Protein AF-A0A453M8K7-F1 (afdb_monomer)

Nearest PDB structures (foldseek):
  5xoi-assembly1_A  TM=9.370E-01  e=2.155E-07  Oryza sativa Japonica Group
  5xeg-assembly1_A  TM=9.677E-01  e=3.847E-06  Oryza sativa Japonica Group
  8wma-assembly1_A  TM=3.304E-01  e=8.567E+00  Homo sapiens

Sequence (86 aa):
MMCLGKNWDPDSRSYGDTRPYDGAQPPQMPQELTKFVEEAIKASHDFLKQRGKGATDPAAELPLMSPDICIVNFYTTGGKLGLHKV

Solvent-accessible surface area (backbone atoms only — not comparable to full-atom values): 5503 Å² total; per-residue (Å²): 119,54,40,23,33,37,22,76,38,83,88,81,69,45,78,39,69,44,39,89,91,77,62,47,63,38,51,75,69,57,68,67,60,55,51,51,51,51,51,51,51,52,53,50,35,60,53,39,69,67,59,53,91,84,52,64,63,36,58,77,80,52,62,86,80,81,84,59,62,42,83,49,77,84,70,60,99,86,55,84,81,79,94,82,84,133

Organism: Aegilops tauschii subsp. strangulata (NCBI:txid200361)

Foldseek 3Di:
DAKAQWDQAPVVRDTDQAHPVPRDGHHHDDVVVQVVLQVVLVVQQVVLVVPPPPRDRSCVVPNDDRDSMDDDDDADPPRDDDDDDD

Mean predicted aligned error: 3.75 Å

Radius of gyration: 16.81 Å; Cα contacts (8 Å, |Δi|>4): 95; chains: 1; bounding box: 34×29×44 Å

Structure (mmCIF, N/CA/C/O backbone):
data_AF-A0A453M8K7-F1
#
_entry.id   AF-A0A453M8K7-F1
#
loop_
_atom_site.group_PDB
_atom_site.id
_atom_site.type_symbol
_atom_site.label_atom_id
_atom_s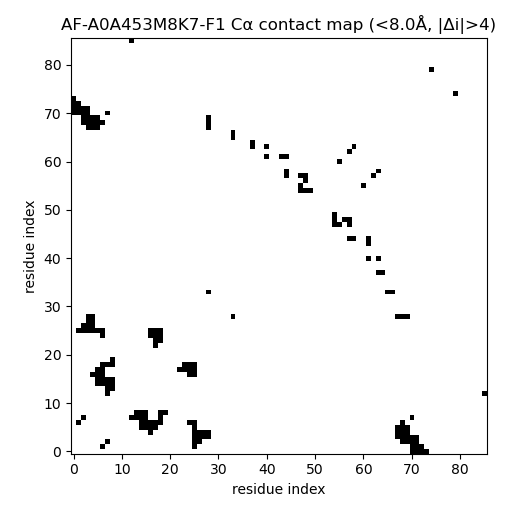ite.label_alt_id
_atom_site.label_comp_id
_atom_site.label_asym_id
_atom_site.label_entity_id
_atom_site.label_seq_id
_atom_site.pdbx_PDB_ins_code
_atom_site.Cartn_x
_atom_site.Cartn_y
_atom_site.Cartn_z
_atom_site.occupancy
_atom_site.B_iso_or_equiv
_atom_site.auth_seq_id
_atom_site.auth_comp_id
_atom_site.auth_asym_id
_atom_site.auth_atom_id
_atom_site.pdbx_PDB_model_num
ATOM 1 N N . MET A 1 1 ? -11.372 -1.414 6.878 1.00 92.56 1 MET A N 1
ATOM 2 C CA . MET A 1 1 ? -9.939 -1.180 6.601 1.00 92.56 1 MET A CA 1
ATOM 3 C C . MET A 1 1 ? -9.310 -0.490 7.796 1.00 92.56 1 MET A C 1
ATOM 5 O O . MET A 1 1 ? -10.041 0.101 8.585 1.00 92.56 1 MET A O 1
ATOM 9 N N . MET A 1 2 ? -7.991 -0.560 7.926 1.00 96.94 2 MET A N 1
ATOM 10 C CA . MET A 1 2 ? -7.227 0.287 8.845 1.00 96.94 2 MET A CA 1
ATOM 11 C C . MET A 1 2 ? -6.051 0.915 8.098 1.00 96.94 2 MET A C 1
ATOM 13 O O . MET A 1 2 ? -5.697 0.447 7.015 1.00 96.94 2 MET A O 1
ATOM 17 N N . CYS A 1 3 ? -5.455 1.952 8.677 1.00 98.19 3 CYS A N 1
ATOM 18 C CA . CYS A 1 3 ? -4.277 2.608 8.119 1.00 98.19 3 CYS A CA 1
ATOM 19 C C . CYS A 1 3 ? -3.076 2.453 9.060 1.00 98.19 3 CYS A C 1
ATOM 21 O O . CYS A 1 3 ? -3.266 2.222 10.255 1.00 98.19 3 CYS A O 1
ATOM 23 N N . LEU A 1 4 ? -1.866 2.606 8.522 1.00 98.31 4 LEU A N 1
ATOM 24 C CA . LEU A 1 4 ? -0.627 2.840 9.272 1.00 98.31 4 LEU A CA 1
ATOM 25 C C . LEU A 1 4 ? -0.001 4.149 8.771 1.00 98.31 4 LEU A C 1
ATOM 27 O O . LEU A 1 4 ? -0.079 4.442 7.575 1.00 98.31 4 LEU A O 1
ATOM 31 N N . GLY A 1 5 ? 0.625 4.915 9.664 1.00 97.69 5 GLY A N 1
ATOM 32 C CA . GLY A 1 5 ? 1.088 6.272 9.368 1.00 97.69 5 GLY A CA 1
ATOM 33 C C . GLY A 1 5 ? -0.081 7.257 9.372 1.00 97.69 5 GLY A C 1
ATOM 34 O O . GLY A 1 5 ? -0.689 7.481 10.416 1.00 97.69 5 GLY A O 1
ATOM 35 N N . LYS A 1 6 ? -0.423 7.836 8.219 1.00 97.62 6 LYS A N 1
ATOM 36 C CA . LYS A 1 6 ? -1.608 8.701 8.086 1.00 97.62 6 LYS A CA 1
ATOM 37 C C . LYS A 1 6 ? -2.898 7.901 7.918 1.00 97.62 6 LYS A C 1
ATOM 39 O O . LYS A 1 6 ? -2.934 6.852 7.278 1.00 97.62 6 LYS A O 1
ATOM 44 N N . ASN A 1 7 ? -3.986 8.436 8.460 1.00 98.12 7 ASN A N 1
ATOM 45 C CA . ASN A 1 7 ? -5.331 7.915 8.280 1.00 98.12 7 ASN A CA 1
ATOM 46 C C . ASN A 1 7 ? -5.930 8.422 6.967 1.00 98.12 7 ASN A C 1
ATOM 48 O O . ASN A 1 7 ? -5.922 9.625 6.728 1.00 98.12 7 ASN A O 1
ATOM 52 N N . TRP A 1 8 ? -6.514 7.534 6.166 1.00 97.75 8 TRP A N 1
ATOM 53 C CA . TRP A 1 8 ? -7.459 7.914 5.118 1.00 97.75 8 TRP A CA 1
ATOM 54 C C . TRP A 1 8 ? -8.882 7.873 5.679 1.00 97.75 8 TRP A C 1
ATOM 56 O O . TRP A 1 8 ? -9.329 6.828 6.158 1.00 97.75 8 TRP A O 1
ATOM 66 N N . ASP A 1 9 ? -9.585 9.001 5.631 1.00 96.44 9 ASP A N 1
ATOM 67 C CA . ASP A 1 9 ? -10.968 9.100 6.087 1.00 96.44 9 ASP A CA 1
ATOM 68 C C . ASP A 1 9 ? -11.959 8.944 4.915 1.00 96.44 9 ASP A C 1
ATOM 70 O O . ASP A 1 9 ? -11.934 9.765 3.993 1.00 96.44 9 ASP A O 1
ATOM 74 N N . PRO A 1 10 ? -12.845 7.927 4.924 1.00 93.31 10 PRO A N 1
ATOM 75 C CA . PRO A 1 10 ? -13.798 7.697 3.837 1.00 93.31 10 PRO A CA 1
ATOM 76 C C . PRO A 1 10 ? -14.843 8.804 3.675 1.00 93.31 10 PRO A C 1
ATOM 78 O O . PRO A 1 10 ? -15.298 9.034 2.552 1.00 93.31 10 PRO A O 1
ATOM 81 N N . ASP A 1 11 ? -15.219 9.480 4.763 1.00 93.44 11 ASP A N 1
ATOM 82 C CA . ASP A 1 11 ? -16.306 10.460 4.746 1.00 93.44 11 ASP A CA 1
ATOM 83 C C . ASP A 1 11 ? -15.831 11.797 4.164 1.00 93.44 11 ASP A C 1
ATOM 85 O O . ASP A 1 11 ? -16.440 12.324 3.230 1.00 93.44 11 ASP A O 1
ATOM 89 N N . SER A 1 12 ? -14.695 12.317 4.644 1.00 94.81 12 SER A N 1
ATOM 90 C CA . SER A 1 12 ? -14.071 13.528 4.086 1.00 94.81 12 SER A CA 1
ATOM 91 C C . SER A 1 12 ? -13.260 13.280 2.812 1.00 94.81 12 SER A C 1
ATOM 93 O O . SER A 1 12 ? -12.941 14.234 2.102 1.00 94.81 12 SER A O 1
ATOM 95 N N . ARG A 1 13 ? -12.920 12.018 2.511 1.00 95.06 13 ARG A N 1
ATOM 96 C CA . ARG A 1 13 ? -12.030 11.604 1.408 1.00 95.06 13 ARG A CA 1
ATOM 97 C C . ARG A 1 13 ? -10.658 12.272 1.477 1.00 95.06 13 ARG A C 1
ATOM 99 O O . ARG A 1 13 ? -10.074 12.620 0.452 1.00 95.06 13 ARG A O 1
ATOM 106 N N . SER A 1 14 ? -10.153 12.470 2.688 1.00 96.00 14 SER A N 1
ATOM 107 C CA . SER A 1 14 ? -8.901 13.178 2.936 1.00 96.00 14 SER A CA 1
ATOM 108 C C . SER A 1 14 ? -7.994 12.405 3.890 1.00 96.00 14 SER A C 1
ATOM 110 O O . SER A 1 14 ? -8.431 11.490 4.591 1.00 96.00 14 SER A O 1
ATOM 112 N N . TYR A 1 15 ? -6.706 12.750 3.874 1.00 97.12 15 TYR A N 1
ATOM 113 C CA . TYR A 1 15 ? -5.728 12.195 4.802 1.00 97.12 15 TYR A CA 1
ATOM 114 C C . TYR A 1 15 ? -5.603 13.071 6.050 1.00 97.12 15 TYR A C 1
ATOM 116 O O . TYR A 1 15 ? -5.612 14.297 5.950 1.00 97.12 15 TYR A O 1
ATOM 124 N N . GLY A 1 16 ? -5.413 12.444 7.208 1.00 96.94 16 GLY A N 1
ATOM 125 C CA . GLY A 1 16 ? -5.180 13.128 8.479 1.00 96.94 16 GLY A CA 1
ATOM 126 C C . GLY A 1 16 ? -4.487 12.238 9.507 1.00 96.94 16 GLY A C 1
ATOM 127 O O . GLY A 1 16 ? -4.172 11.083 9.232 1.00 96.94 16 GLY A O 1
ATOM 128 N N . ASP A 1 17 ? -4.262 12.766 10.707 1.00 97.69 17 ASP A N 1
ATOM 129 C CA . ASP A 1 17 ? -3.471 12.077 11.742 1.00 97.69 17 ASP A CA 1
ATOM 130 C C . ASP A 1 17 ? -4.306 11.159 12.650 1.00 97.69 17 ASP A C 1
ATOM 132 O O . ASP A 1 17 ? -3.764 10.343 13.393 1.00 97.69 17 ASP A O 1
ATOM 136 N N . THR A 1 18 ? -5.634 11.287 12.622 1.00 97.69 18 THR A N 1
ATOM 137 C CA . THR A 1 18 ? -6.561 10.536 13.485 1.00 97.69 18 THR A CA 1
ATOM 138 C C . THR A 1 18 ? -7.799 10.086 12.713 1.00 97.69 18 THR A C 1
ATOM 140 O O . THR A 1 18 ? -8.131 10.635 11.659 1.00 97.69 18 THR A O 1
ATOM 143 N N . ARG A 1 19 ? -8.488 9.064 13.230 1.00 96.88 19 ARG A N 1
ATOM 144 C CA . ARG A 1 19 ? -9.786 8.605 12.720 1.00 96.88 19 ARG A CA 1
ATOM 145 C C . ARG A 1 19 ? -10.916 9.440 13.335 1.00 96.88 19 ARG A C 1
ATOM 147 O O . ARG A 1 19 ? -11.062 9.402 14.554 1.00 96.88 19 ARG A O 1
ATOM 154 N N . PRO A 1 20 ? -11.753 10.142 12.551 1.00 96.19 20 PRO A N 1
ATOM 155 C CA . PRO A 1 20 ? -12.757 11.053 13.114 1.00 96.19 20 PRO A CA 1
ATOM 156 C C . PRO A 1 20 ? -13.807 10.390 14.015 1.00 96.19 20 PRO A C 1
ATOM 158 O O . PRO A 1 20 ? -14.281 11.012 14.960 1.00 96.19 20 PRO A O 1
ATOM 161 N N . TYR A 1 21 ? -14.167 9.131 13.746 1.00 94.06 21 TYR A N 1
ATOM 162 C CA . TYR A 1 21 ? -15.262 8.454 14.449 1.00 94.06 21 TYR A CA 1
ATOM 163 C C . TYR A 1 21 ? -14.903 7.952 15.856 1.00 94.06 21 TYR A C 1
ATOM 165 O O . TYR A 1 21 ? -15.805 7.728 16.659 1.00 94.06 21 TYR A O 1
ATOM 173 N N . ASP A 1 22 ? -13.616 7.754 16.165 1.00 96.94 22 ASP A N 1
ATOM 174 C CA . ASP A 1 22 ? -13.161 7.281 17.483 1.00 96.94 22 ASP A CA 1
ATOM 175 C C . ASP A 1 22 ? -11.922 8.002 18.035 1.00 96.94 22 ASP A C 1
ATOM 177 O O . ASP A 1 22 ? -11.466 7.699 19.136 1.00 96.94 22 ASP A O 1
ATOM 181 N N . GLY A 1 23 ? -11.373 8.963 17.290 1.00 97.25 23 GLY A N 1
ATOM 182 C CA . GLY A 1 23 ? -10.213 9.762 17.679 1.00 97.25 23 GLY A CA 1
ATOM 183 C C . GLY A 1 23 ? -8.886 9.001 17.706 1.00 97.25 23 GLY A C 1
ATOM 184 O O . GLY A 1 23 ? -7.871 9.580 18.089 1.00 97.25 23 GLY A O 1
ATOM 185 N N . ALA A 1 24 ? -8.846 7.724 17.318 1.00 97.88 24 ALA A N 1
ATOM 186 C CA . ALA A 1 24 ? -7.620 6.946 17.423 1.00 97.88 24 ALA A CA 1
ATOM 187 C C . ALA A 1 24 ? -6.592 7.359 16.362 1.00 97.88 24 ALA A C 1
ATOM 189 O O . ALA A 1 24 ? -6.926 7.591 15.194 1.00 97.88 24 ALA A O 1
ATOM 190 N N . GLN A 1 25 ? -5.324 7.375 16.765 1.00 98.19 25 GLN A N 1
ATOM 191 C CA . GLN A 1 25 ? -4.194 7.516 15.852 1.00 98.19 25 GLN A CA 1
ATOM 192 C C . GLN A 1 25 ? -3.891 6.173 15.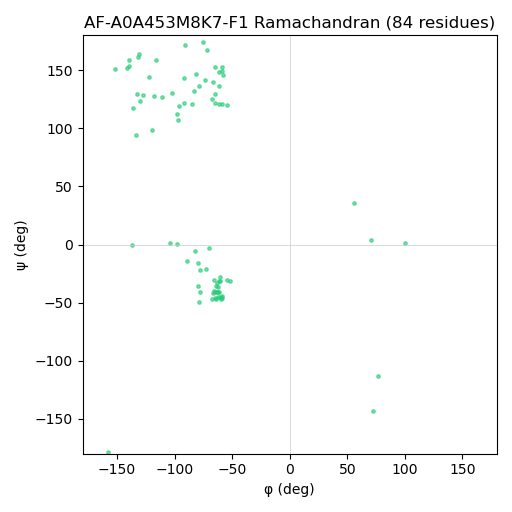172 1.00 98.19 25 GLN A C 1
ATOM 194 O O . GLN A 1 25 ? -3.878 5.139 15.852 1.00 98.19 25 GLN A O 1
ATOM 199 N N . PRO A 1 26 ? -3.634 6.151 13.853 1.00 98.06 26 PRO A N 1
ATOM 200 C CA . PRO A 1 26 ? -3.123 4.961 13.189 1.00 98.06 26 PRO A CA 1
ATOM 201 C C . PRO A 1 26 ? -1.794 4.517 13.816 1.00 98.06 26 PRO A C 1
ATOM 203 O O . PRO A 1 26 ? -0.987 5.362 14.215 1.00 98.06 26 PRO A O 1
ATOM 206 N N . PRO A 1 27 ? -1.516 3.206 13.883 1.00 98.12 27 PRO A N 1
ATOM 207 C CA . PRO A 1 27 ? -0.200 2.734 14.281 1.00 98.12 27 PRO A CA 1
ATOM 208 C C . PRO A 1 27 ? 0.894 3.269 13.353 1.00 98.12 27 PRO A C 1
ATOM 210 O O . PRO A 1 27 ? 0.664 3.536 12.172 1.00 98.12 27 PRO A O 1
ATOM 213 N N . GLN A 1 28 ? 2.107 3.386 13.885 1.00 96.94 28 GLN A N 1
ATOM 214 C CA . GLN A 1 28 ? 3.273 3.769 13.093 1.00 96.94 28 GLN A CA 1
ATOM 215 C C . GLN A 1 28 ? 3.602 2.704 12.040 1.00 96.94 28 GLN A C 1
ATOM 217 O O . GLN A 1 28 ? 3.316 1.520 12.231 1.00 96.94 28 GLN A O 1
ATOM 222 N N . MET A 1 29 ? 4.218 3.132 10.935 1.00 96.62 29 MET A N 1
ATOM 223 C CA . MET A 1 29 ? 4.696 2.224 9.892 1.00 96.62 29 MET A CA 1
ATOM 224 C C . MET A 1 29 ? 5.824 1.335 10.445 1.00 96.62 29 MET A C 1
ATOM 226 O O . MET A 1 29 ? 6.843 1.872 10.887 1.00 96.62 29 MET A O 1
ATOM 230 N N . PRO A 1 30 ? 5.692 -0.003 10.411 1.00 96.88 30 PRO A N 1
ATOM 231 C CA . PRO A 1 30 ? 6.794 -0.902 10.729 1.00 96.88 30 PRO A CA 1
ATOM 232 C C . PRO A 1 30 ? 7.957 -0.702 9.754 1.00 96.88 30 PRO A C 1
ATOM 234 O O . PRO A 1 30 ? 7.749 -0.620 8.539 1.00 96.88 30 PRO A O 1
ATOM 237 N N . GLN A 1 31 ? 9.184 -0.668 10.274 1.00 96.44 31 GLN A N 1
ATOM 238 C CA . GLN A 1 31 ? 10.385 -0.442 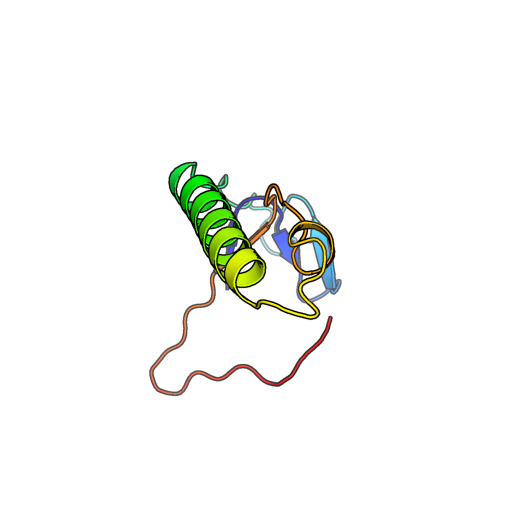9.467 1.00 96.44 31 GLN A CA 1
ATOM 239 C C . GLN A 1 31 ? 10.568 -1.530 8.398 1.00 96.44 31 GLN A C 1
ATOM 241 O O . GLN A 1 31 ? 11.069 -1.262 7.307 1.00 96.44 31 GLN A O 1
ATOM 246 N N . GLU A 1 32 ? 10.120 -2.749 8.684 1.00 97.69 32 GLU A N 1
ATOM 247 C CA . GLU A 1 32 ? 10.162 -3.886 7.772 1.00 97.69 32 GLU A CA 1
ATOM 248 C C . GLU A 1 32 ? 9.321 -3.643 6.517 1.00 97.69 32 GLU A C 1
ATOM 250 O O . GLU A 1 32 ? 9.765 -3.965 5.417 1.00 97.69 32 GLU A O 1
ATOM 255 N N . LEU A 1 33 ? 8.135 -3.034 6.652 1.00 97.00 33 LEU A N 1
ATOM 256 C CA . LEU A 1 33 ? 7.293 -2.717 5.495 1.00 97.00 33 LEU A CA 1
ATOM 257 C C . LEU A 1 33 ? 7.954 -1.656 4.614 1.00 97.00 33 LEU A C 1
ATOM 259 O O . LEU A 1 33 ? 7.975 -1.808 3.395 1.00 97.00 33 LEU A O 1
ATOM 263 N N . THR A 1 34 ? 8.551 -0.627 5.219 1.00 96.50 34 THR A N 1
ATOM 264 C CA . THR A 1 34 ? 9.317 0.391 4.486 1.00 96.50 34 THR A CA 1
ATOM 265 C C . THR A 1 34 ? 10.493 -0.233 3.740 1.00 96.50 34 THR A C 1
ATOM 267 O O . THR A 1 34 ? 10.667 0.020 2.549 1.00 96.50 34 THR A O 1
ATOM 270 N N . LYS A 1 35 ? 11.240 -1.128 4.395 1.00 97.25 35 LYS A N 1
ATOM 271 C CA . LYS A 1 35 ? 12.337 -1.870 3.767 1.00 97.25 35 LYS A CA 1
ATOM 272 C C . LYS A 1 35 ? 11.859 -2.688 2.563 1.00 97.25 35 LYS A C 1
ATOM 274 O O . LYS A 1 35 ? 12.501 -2.656 1.517 1.00 97.25 35 LYS A O 1
ATOM 279 N N . PHE A 1 36 ? 10.728 -3.388 2.669 1.00 97.94 36 PHE A N 1
ATOM 280 C CA . PHE A 1 36 ? 10.1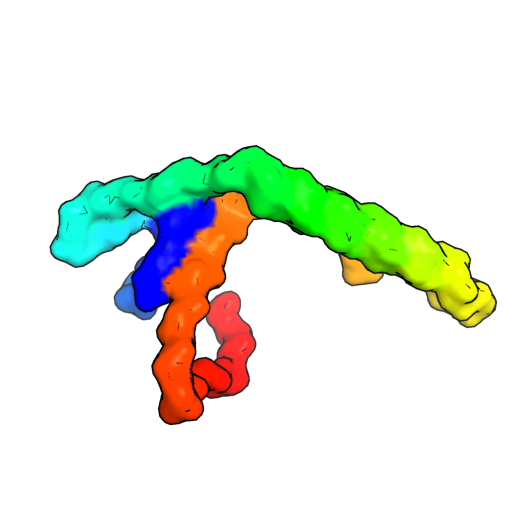87 -4.147 1.536 1.00 97.94 36 PHE A CA 1
ATOM 281 C C . PHE A 1 36 ? 9.778 -3.251 0.365 1.00 97.94 36 PHE A C 1
ATOM 283 O O . PHE A 1 36 ? 9.974 -3.635 -0.787 1.00 97.94 36 PHE A O 1
ATOM 290 N N . VAL A 1 37 ? 9.249 -2.054 0.632 1.00 97.81 37 VAL A N 1
ATOM 291 C CA . VAL A 1 37 ? 8.942 -1.070 -0.417 1.00 97.81 37 VAL A CA 1
ATOM 292 C C . VAL A 1 37 ? 10.222 -0.611 -1.120 1.00 97.81 37 VAL A C 1
ATOM 294 O O . VAL A 1 37 ? 10.278 -0.624 -2.350 1.00 97.81 37 VAL A O 1
ATOM 297 N N . GLU A 1 38 ? 11.268 -0.270 -0.366 1.00 97.25 38 GLU A N 1
ATOM 298 C CA . GLU A 1 38 ? 12.569 0.124 -0.921 1.00 97.25 38 GLU A CA 1
ATOM 299 C C . GLU A 1 38 ? 13.186 -0.987 -1.786 1.00 97.25 38 GLU A C 1
ATOM 301 O O . GLU A 1 38 ? 13.618 -0.743 -2.917 1.00 97.25 38 GLU A O 1
ATOM 306 N N . GLU A 1 39 ? 13.182 -2.226 -1.289 1.00 98.06 39 GLU A N 1
ATOM 307 C CA . GLU A 1 39 ? 13.689 -3.395 -2.013 1.00 98.06 39 GLU A CA 1
ATOM 308 C C . GLU A 1 39 ? 12.878 -3.679 -3.287 1.00 98.06 39 GLU A C 1
ATOM 310 O O . GLU A 1 39 ? 13.463 -3.959 -4.337 1.00 98.06 39 GLU A O 1
ATOM 315 N N . ALA A 1 40 ? 11.549 -3.550 -3.235 1.00 98.25 40 ALA A N 1
ATOM 316 C CA . ALA A 1 40 ? 10.675 -3.742 -4.391 1.00 98.25 40 ALA A CA 1
ATOM 317 C 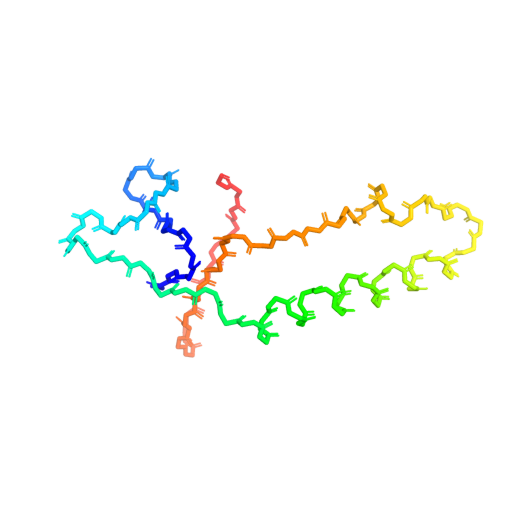C . ALA A 1 40 ? 10.904 -2.679 -5.478 1.00 98.25 40 ALA A C 1
ATOM 319 O O . ALA A 1 40 ? 10.945 -3.008 -6.669 1.00 98.25 40 ALA A O 1
ATOM 320 N N . ILE A 1 41 ? 11.105 -1.415 -5.091 1.00 98.06 41 ILE A N 1
ATOM 321 C CA . ILE A 1 41 ? 11.435 -0.332 -6.028 1.00 98.06 41 ILE A CA 1
ATOM 322 C C . ILE A 1 41 ? 12.797 -0.581 -6.662 1.00 98.06 41 ILE A C 1
ATOM 324 O O . ILE A 1 41 ? 12.919 -0.516 -7.884 1.00 98.06 41 ILE A O 1
ATOM 328 N N . LYS A 1 42 ? 13.805 -0.947 -5.863 1.00 97.25 42 LYS A N 1
ATOM 329 C CA . LYS A 1 42 ? 15.137 -1.284 -6.373 1.00 97.25 42 LYS A CA 1
ATOM 330 C C . LYS A 1 42 ? 15.085 -2.446 -7.368 1.00 97.25 42 LYS A C 1
ATOM 332 O O . LYS A 1 42 ? 15.674 -2.350 -8.442 1.00 97.25 42 LYS A O 1
ATOM 337 N N . ALA A 1 43 ? 14.362 -3.519 -7.048 1.00 97.19 43 ALA A N 1
ATOM 338 C CA . ALA A 1 43 ? 14.193 -4.654 -7.953 1.00 97.19 43 ALA A CA 1
ATOM 339 C C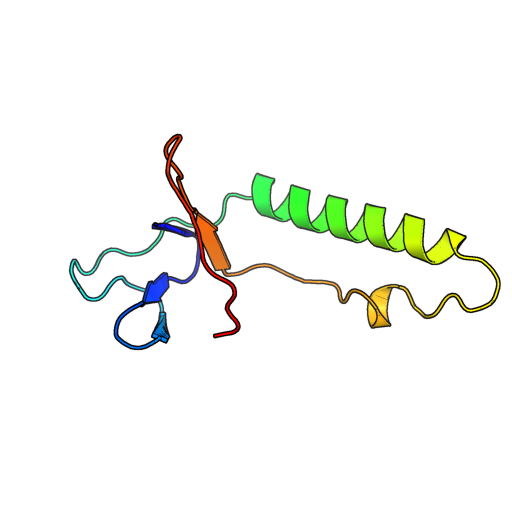 . ALA A 1 43 ? 13.488 -4.242 -9.258 1.00 97.19 43 ALA A C 1
ATOM 341 O O . ALA A 1 43 ? 13.902 -4.648 -10.345 1.00 97.19 43 ALA A O 1
ATOM 342 N N . SER A 1 44 ? 12.471 -3.383 -9.164 1.00 96.19 44 SER A N 1
ATOM 343 C CA . SER A 1 44 ? 11.762 -2.834 -10.325 1.00 96.19 44 SER A CA 1
ATOM 344 C C . SER A 1 44 ? 12.675 -1.960 -11.188 1.00 96.19 44 SER A C 1
ATOM 346 O O . SER A 1 44 ? 12.667 -2.075 -12.411 1.00 96.19 44 SER A O 1
ATOM 348 N N . HIS A 1 45 ? 13.523 -1.133 -10.573 1.00 95.88 45 HIS A N 1
ATOM 349 C CA . HIS A 1 45 ? 14.533 -0.349 -11.286 1.00 95.88 45 HIS A CA 1
ATOM 350 C C . HIS A 1 45 ? 15.540 -1.236 -12.006 1.00 95.88 45 HIS A C 1
ATOM 352 O O . HIS A 1 45 ? 15.858 -0.985 -13.166 1.00 95.88 45 HIS A O 1
ATOM 358 N N . ASP A 1 46 ? 16.036 -2.276 -11.337 1.00 94.75 46 ASP A N 1
ATOM 359 C CA . ASP A 1 46 ? 16.984 -3.222 -11.923 1.00 94.75 46 ASP A CA 1
ATOM 360 C C . ASP A 1 46 ? 16.359 -3.976 -13.112 1.00 94.75 46 ASP A C 1
ATOM 362 O O . ASP A 1 46 ? 17.050 -4.218 -14.102 1.00 94.75 46 ASP A O 1
ATOM 366 N N . PHE A 1 47 ? 15.051 -4.256 -13.075 1.00 94.25 47 PHE A N 1
ATOM 367 C CA . PHE A 1 47 ? 14.290 -4.774 -14.217 1.00 94.25 47 PHE A CA 1
ATOM 368 C C . PHE A 1 47 ? 14.160 -3.751 -15.360 1.00 94.25 47 PHE A C 1
ATOM 370 O O . PHE A 1 47 ? 14.431 -4.080 -16.515 1.00 94.25 47 PHE A O 1
ATOM 377 N N . LEU A 1 48 ? 13.803 -2.497 -15.065 1.00 93.25 48 LEU A N 1
ATOM 378 C CA . LEU A 1 48 ? 13.645 -1.443 -16.078 1.00 93.25 48 LEU A CA 1
ATOM 379 C C . LEU A 1 48 ? 14.953 -1.141 -16.825 1.00 93.25 48 LEU A C 1
ATOM 381 O O . LEU A 1 48 ? 14.940 -0.953 -18.041 1.00 93.25 48 LEU A O 1
ATOM 385 N N . LYS A 1 49 ? 16.103 -1.195 -16.139 1.00 91.31 49 LYS A N 1
ATOM 386 C CA . LYS A 1 49 ? 17.431 -1.040 -16.769 1.00 91.31 49 LYS A CA 1
ATOM 387 C C . LYS A 1 49 ? 17.719 -2.105 -17.829 1.00 91.31 49 LYS A C 1
ATOM 389 O O . LYS A 1 49 ? 18.475 -1.853 -18.762 1.00 91.31 49 LYS A O 1
ATOM 394 N N . GLN A 1 50 ? 17.129 -3.293 -17.702 1.00 90.38 50 GLN A N 1
ATOM 395 C CA . GLN A 1 50 ? 17.360 -4.414 -18.617 1.00 90.38 50 GLN A CA 1
ATOM 396 C C . GLN A 1 50 ? 16.516 -4.328 -19.898 1.00 90.38 50 GLN A C 1
ATOM 398 O O . GLN A 1 50 ? 16.713 -5.127 -20.811 1.00 90.38 50 GLN A O 1
ATOM 403 N N . ARG A 1 51 ? 15.599 -3.354 -20.010 1.00 86.25 51 ARG A N 1
ATOM 404 C CA . ARG A 1 51 ? 14.602 -3.263 -21.095 1.00 86.25 51 ARG A CA 1
ATOM 405 C C . ARG A 1 51 ? 15.180 -2.915 -22.479 1.00 86.25 51 ARG A C 1
ATOM 407 O O . ARG A 1 51 ? 14.452 -2.933 -23.467 1.00 86.25 51 ARG A O 1
ATOM 414 N N . GLY A 1 52 ? 16.486 -2.661 -22.582 1.00 75.44 52 GLY A N 1
ATOM 415 C CA . GLY A 1 52 ? 17.186 -2.476 -23.856 1.00 75.44 52 GLY A CA 1
ATOM 416 C C . GLY A 1 52 ? 16.855 -1.149 -24.550 1.00 75.44 52 GLY A C 1
ATOM 417 O O . GLY A 1 52 ? 16.716 -0.113 -23.902 1.00 75.44 52 GLY A O 1
ATOM 418 N N . LYS A 1 53 ? 16.770 -1.144 -25.891 1.00 75.12 53 LYS A N 1
ATOM 419 C CA . LYS A 1 53 ? 16.482 0.079 -26.666 1.00 75.12 53 LYS A CA 1
ATOM 420 C C . LYS A 1 53 ? 15.107 0.644 -26.290 1.00 75.12 53 LYS A C 1
ATOM 422 O O . LYS A 1 53 ? 14.098 -0.021 -26.489 1.00 75.12 53 LYS A O 1
ATOM 427 N N . GLY A 1 54 ? 15.091 1.888 -25.810 1.00 73.38 54 GLY A N 1
ATOM 428 C CA . GLY A 1 54 ? 13.885 2.568 -25.326 1.00 73.38 54 GLY A CA 1
ATOM 429 C C . GLY A 1 54 ? 13.733 2.568 -23.803 1.00 73.38 54 GLY A C 1
ATOM 430 O O . GLY A 1 54 ? 12.748 3.114 -23.318 1.00 73.38 54 GLY A O 1
ATOM 431 N N . ALA A 1 55 ? 14.687 1.997 -23.055 1.00 75.94 55 ALA A N 1
ATOM 432 C CA . ALA A 1 55 ? 14.745 2.167 -21.608 1.00 75.94 55 ALA A CA 1
ATOM 433 C C . ALA A 1 55 ? 14.872 3.657 -21.272 1.00 75.94 55 ALA A C 1
ATOM 435 O O . ALA A 1 55 ? 15.807 4.327 -21.724 1.00 75.94 55 ALA A O 1
ATOM 436 N N . THR A 1 56 ? 13.911 4.171 -20.511 1.00 84.12 56 THR A N 1
ATOM 437 C CA . THR A 1 56 ? 14.021 5.501 -19.922 1.00 84.12 56 THR A CA 1
ATOM 438 C C . THR A 1 56 ? 14.664 5.388 -18.545 1.00 84.12 56 THR A C 1
ATOM 440 O O . THR A 1 56 ? 14.937 4.283 -18.069 1.00 84.12 56 THR A O 1
ATOM 443 N N . ASP A 1 57 ? 14.994 6.523 -17.932 1.00 90.56 57 ASP A N 1
ATOM 444 C CA . ASP A 1 57 ? 15.488 6.521 -16.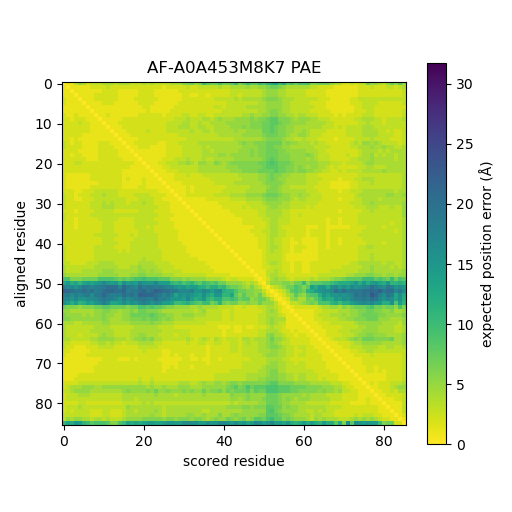558 1.00 90.56 57 ASP A CA 1
ATOM 445 C C . ASP A 1 57 ? 14.475 5.782 -15.658 1.00 90.56 57 ASP A C 1
ATOM 447 O O . ASP A 1 57 ? 13.321 6.215 -15.571 1.00 90.56 57 ASP A O 1
ATOM 451 N N . PRO A 1 58 ? 14.861 4.682 -14.980 1.00 92.31 58 PRO A N 1
ATOM 452 C CA . PRO A 1 58 ? 13.959 3.960 -14.092 1.00 92.31 58 PRO A CA 1
ATOM 453 C C . PRO A 1 58 ? 13.321 4.845 -13.021 1.00 92.31 58 PRO A C 1
ATOM 455 O O . PRO A 1 58 ? 12.184 4.591 -12.634 1.00 92.31 58 PRO A O 1
ATOM 458 N N . ALA A 1 59 ? 14.019 5.893 -12.569 1.00 93.31 59 ALA A N 1
ATOM 459 C CA . ALA A 1 59 ? 13.484 6.845 -11.600 1.00 93.31 59 ALA A CA 1
ATOM 460 C C . ALA A 1 59 ? 12.415 7.780 -12.197 1.00 93.31 59 ALA A C 1
ATOM 462 O O . ALA A 1 59 ? 11.599 8.320 -11.452 1.00 93.31 59 ALA A O 1
ATOM 463 N N . ALA A 1 60 ? 12.388 7.956 -13.522 1.00 92.56 60 ALA A N 1
ATOM 464 C CA . ALA A 1 60 ? 11.336 8.693 -14.216 1.00 92.56 60 ALA A CA 1
ATOM 465 C C . ALA A 1 60 ? 10.066 7.843 -14.406 1.00 92.56 60 ALA A C 1
ATOM 467 O O . ALA A 1 60 ? 8.963 8.378 -14.315 1.00 92.56 60 ALA A O 1
ATOM 468 N N . GLU A 1 61 ? 10.203 6.531 -14.642 1.00 93.25 61 GLU A N 1
ATOM 469 C CA . GLU A 1 61 ? 9.054 5.610 -14.744 1.00 93.25 61 GLU A CA 1
ATOM 470 C C . GLU A 1 61 ? 8.491 5.232 -13.368 1.00 93.25 61 GLU A C 1
ATOM 472 O O . GLU A 1 61 ? 7.275 5.168 -13.187 1.00 93.25 61 GLU A O 1
ATOM 477 N N . LEU A 1 62 ? 9.372 4.988 -12.396 1.00 95.25 62 LEU A N 1
ATOM 478 C CA . LEU A 1 62 ? 9.022 4.647 -11.023 1.00 95.25 62 LEU A CA 1
ATOM 479 C C . LEU A 1 62 ? 9.864 5.492 -10.060 1.00 95.25 62 LEU A C 1
ATOM 481 O O . LEU A 1 62 ? 10.983 5.106 -9.720 1.00 95.25 62 LEU A O 1
ATOM 485 N N . PRO A 1 63 ? 9.357 6.639 -9.594 1.00 96.44 63 PRO A N 1
ATOM 486 C CA . PRO A 1 63 ? 10.071 7.456 -8.625 1.00 96.44 63 PRO A CA 1
ATOM 487 C C . PRO A 1 63 ? 10.364 6.692 -7.333 1.00 96.44 63 PRO A C 1
ATOM 489 O O . PRO A 1 63 ? 9.592 5.832 -6.903 1.00 96.44 63 PRO A O 1
ATOM 492 N N . LEU A 1 64 ? 11.473 7.041 -6.683 1.00 95.50 64 LEU A N 1
ATOM 493 C CA . LEU A 1 64 ? 11.713 6.620 -5.306 1.00 95.50 64 LEU A CA 1
ATOM 494 C C . LEU A 1 64 ? 10.609 7.185 -4.403 1.00 95.50 64 LEU A C 1
ATOM 496 O O . LEU A 1 64 ? 10.107 8.286 -4.638 1.00 95.50 64 LEU A O 1
ATOM 500 N N . MET A 1 65 ? 10.260 6.458 -3.346 1.00 93.75 65 MET A N 1
ATOM 501 C CA . MET A 1 65 ? 9.278 6.918 -2.367 1.00 93.75 65 MET A CA 1
ATOM 502 C C . MET A 1 65 ? 9.699 6.562 -0.946 1.00 93.75 65 MET A C 1
ATOM 504 O O . MET A 1 65 ? 10.384 5.569 -0.717 1.00 93.75 65 MET A O 1
ATOM 508 N N . SER A 1 66 ? 9.224 7.364 0.002 1.00 94.56 66 SER A N 1
ATOM 509 C CA . SER A 1 66 ? 9.254 7.075 1.433 1.00 94.56 66 SER A CA 1
ATOM 510 C C . SER A 1 66 ? 7.798 7.063 1.914 1.00 94.56 66 SER A C 1
ATOM 512 O O . SER A 1 66 ? 7.200 8.135 2.025 1.00 94.56 66 SER A O 1
ATOM 514 N N . PRO A 1 67 ? 7.163 5.884 2.060 1.00 96.00 67 PRO A N 1
ATOM 515 C CA . PRO A 1 67 ? 5.734 5.801 2.350 1.00 96.00 67 PRO A CA 1
ATOM 516 C C . PRO A 1 67 ? 5.410 6.325 3.752 1.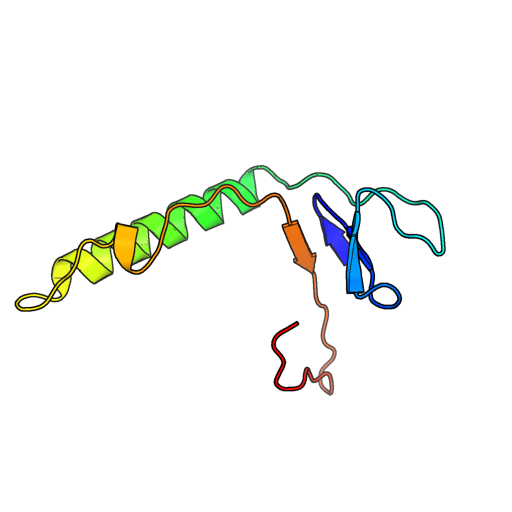00 96.00 67 PRO A C 1
ATOM 518 O O . PRO A 1 67 ? 5.907 5.801 4.746 1.00 96.00 67 PRO A O 1
ATOM 521 N N . ASP A 1 68 ? 4.499 7.293 3.834 1.00 97.06 68 ASP A N 1
ATOM 522 C CA . ASP A 1 68 ? 3.874 7.761 5.080 1.00 97.06 68 ASP A CA 1
ATOM 523 C C . ASP A 1 68 ? 2.427 7.249 5.250 1.00 97.06 68 ASP A C 1
ATOM 525 O O . ASP A 1 68 ? 1.758 7.550 6.241 1.00 97.06 68 ASP A O 1
ATOM 529 N N . ILE A 1 69 ? 1.948 6.450 4.289 1.00 97.06 69 ILE A N 1
ATOM 530 C CA . ILE A 1 69 ? 0.603 5.873 4.231 1.00 97.06 69 ILE A CA 1
ATOM 531 C C . ILE A 1 69 ? 0.707 4.380 3.904 1.00 97.06 69 ILE A C 1
ATOM 533 O O . ILE A 1 69 ? 1.317 3.989 2.908 1.00 97.06 69 ILE A O 1
ATOM 537 N N . CYS A 1 70 ? 0.035 3.542 4.693 1.00 97.94 70 CYS A N 1
ATOM 538 C CA . CYS A 1 70 ? -0.285 2.161 4.326 1.00 97.94 70 CYS A CA 1
ATOM 539 C C . CYS A 1 70 ? -1.774 1.905 4.558 1.00 97.94 70 CYS A C 1
ATOM 541 O O . CYS A 1 70 ? -2.265 2.077 5.672 1.00 97.94 70 CYS A O 1
ATOM 543 N N . ILE A 1 71 ? -2.485 1.471 3.515 1.00 97.50 71 ILE A N 1
ATOM 544 C CA . ILE A 1 71 ? -3.897 1.083 3.591 1.00 97.50 71 ILE A CA 1
ATOM 545 C C . ILE A 1 71 ? -3.979 -0.439 3.711 1.00 97.50 71 ILE A C 1
ATOM 547 O O . ILE A 1 71 ? -3.674 -1.169 2.767 1.00 97.50 71 ILE A O 1
ATOM 551 N N . VAL A 1 72 ? -4.433 -0.921 4.866 1.00 98.12 72 VAL A N 1
ATOM 552 C CA . VAL A 1 72 ? -4.580 -2.349 5.149 1.00 98.12 72 VAL A CA 1
ATOM 553 C C . VAL A 1 72 ? -6.024 -2.769 4.892 1.00 98.12 72 VAL A C 1
ATOM 555 O O . VAL A 1 72 ? -6.949 -2.464 5.659 1.00 98.12 72 VAL A O 1
ATOM 558 N N . ASN A 1 73 ? -6.210 -3.496 3.793 1.00 97.88 73 ASN A N 1
ATOM 559 C CA . ASN A 1 73 ? -7.488 -4.078 3.412 1.00 97.88 73 ASN A CA 1
ATOM 560 C C . ASN A 1 73 ? -7.521 -5.570 3.741 1.00 97.88 73 ASN A C 1
ATOM 562 O O . ASN A 1 73 ? -6.632 -6.323 3.351 1.00 97.88 73 ASN A O 1
ATOM 566 N N . PHE A 1 74 ? -8.584 -5.996 4.417 1.00 98.06 74 PHE A N 1
ATOM 567 C CA . PHE A 1 74 ? -8.887 -7.401 4.657 1.00 98.06 74 PHE A CA 1
ATOM 568 C C . PHE A 1 74 ? -10.125 -7.780 3.847 1.00 98.06 74 PHE A C 1
ATOM 570 O O . PHE A 1 74 ? -11.161 -7.123 3.958 1.00 98.06 74 PHE A O 1
ATOM 577 N N . TYR A 1 75 ? -10.012 -8.841 3.050 1.00 97.62 75 TYR A N 1
ATOM 578 C CA . TYR A 1 75 ? -11.099 -9.361 2.228 1.00 97.62 75 TYR A CA 1
ATOM 579 C C . TYR A 1 75 ? -11.425 -10.786 2.663 1.00 97.62 75 TYR A C 1
ATOM 581 O O . TYR A 1 75 ? -10.548 -11.645 2.722 1.00 97.62 75 TYR A O 1
ATOM 589 N N . THR A 1 76 ? -12.700 -11.046 2.941 1.00 98.00 76 THR A N 1
ATOM 590 C CA . THR A 1 76 ? -13.218 -12.413 3.062 1.00 98.00 76 THR A CA 1
ATOM 591 C C . THR A 1 76 ? -13.365 -13.040 1.673 1.00 98.00 76 THR A C 1
ATOM 593 O O . THR A 1 76 ? -13.206 -12.362 0.660 1.00 98.00 76 THR A O 1
ATOM 596 N N . THR A 1 77 ? -13.719 -14.325 1.593 1.00 97.50 77 THR A N 1
ATOM 597 C CA . THR A 1 77 ? -13.847 -15.069 0.323 1.00 97.50 77 THR A CA 1
ATOM 598 C C . THR A 1 77 ? -14.737 -14.384 -0.725 1.00 97.50 77 THR A C 1
ATOM 600 O O . THR A 1 77 ? -14.487 -14.516 -1.918 1.00 97.50 77 THR A O 1
ATOM 603 N N . GLY A 1 78 ? -15.766 -13.640 -0.305 1.00 97.50 78 GLY A N 1
ATOM 604 C CA . GLY A 1 78 ? -16.649 -12.882 -1.202 1.00 97.50 78 GLY A CA 1
ATOM 605 C C . GLY A 1 78 ? -16.305 -11.394 -1.347 1.00 97.50 78 GLY A C 1
ATOM 606 O O . GLY A 1 78 ? -17.033 -10.677 -2.033 1.00 97.50 78 GLY A O 1
ATOM 607 N N . GLY A 1 79 ? -15.252 -10.914 -0.681 1.00 97.19 79 GLY A N 1
ATOM 608 C CA . GLY A 1 79 ? -14.859 -9.508 -0.653 1.00 97.19 79 GLY A CA 1
ATOM 609 C C . GLY A 1 79 ? -14.392 -9.00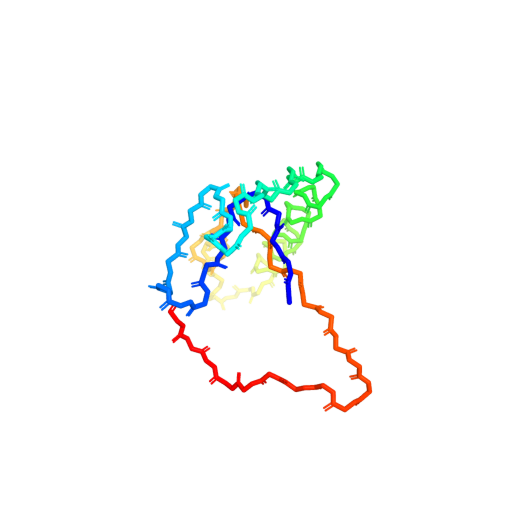8 -2.019 1.00 97.19 79 GLY A C 1
ATOM 610 O O . GLY A 1 79 ? -13.697 -9.709 -2.750 1.00 97.19 79 GLY A O 1
ATOM 611 N N . LYS A 1 80 ? -14.784 -7.782 -2.373 1.00 97.56 80 LYS A N 1
ATOM 612 C CA . LYS A 1 80 ? -14.451 -7.138 -3.651 1.00 97.56 80 LYS A CA 1
ATOM 613 C C . LYS A 1 80 ? -14.175 -5.654 -3.424 1.00 97.56 80 LYS A C 1
ATOM 615 O O . LYS A 1 80 ? -14.759 -5.054 -2.526 1.00 97.56 80 LYS A O 1
ATOM 620 N N . LEU A 1 81 ? -13.337 -5.067 -4.272 1.00 96.69 81 LEU A N 1
ATOM 621 C CA . LEU A 1 81 ? -13.126 -3.623 -4.362 1.00 96.69 81 LEU A CA 1
ATOM 622 C C . LEU A 1 81 ? -13.308 -3.202 -5.823 1.00 96.69 81 LEU A C 1
ATOM 624 O O . LEU A 1 81 ? -12.752 -3.829 -6.723 1.00 96.69 81 LEU A O 1
ATOM 628 N N . GLY A 1 82 ? -14.141 -2.188 -6.060 1.00 97.25 82 GLY A N 1
ATOM 629 C CA . GLY A 1 82 ? -14.414 -1.681 -7.405 1.00 97.25 82 GLY A CA 1
ATOM 630 C C . GLY A 1 82 ? -13.231 -0.911 -7.996 1.00 97.25 82 GLY A C 1
ATOM 631 O O . GLY A 1 82 ? -12.297 -0.537 -7.287 1.00 97.25 82 GLY A O 1
ATOM 632 N N . LEU A 1 83 ? -13.289 -0.635 -9.299 1.00 97.88 83 LEU A N 1
ATOM 633 C CA . LEU A 1 83 ? -12.329 0.251 -9.960 1.00 97.88 83 LEU A CA 1
ATOM 634 C C . LEU A 1 83 ? -12.483 1.675 -9.415 1.00 97.88 83 LEU A C 1
ATOM 636 O O . LEU A 1 83 ? -13.594 2.200 -9.371 1.00 97.88 83 LEU A O 1
ATOM 640 N N . HIS A 1 84 ? -11.379 2.293 -9.002 1.00 94.44 84 HIS A N 1
ATOM 641 C CA . HIS A 1 84 ? -11.390 3.637 -8.435 1.00 94.44 84 HIS A CA 1
ATOM 642 C C . HIS A 1 84 ? -10.066 4.367 -8.683 1.00 94.44 84 HIS A C 1
ATOM 644 O O . HIS A 1 84 ? -9.002 3.759 -8.775 1.00 94.44 84 HIS A O 1
ATOM 650 N N . LYS A 1 85 ? -10.166 5.695 -8.760 1.00 91.94 85 LYS A N 1
ATOM 651 C CA . LYS A 1 85 ? -9.089 6.659 -8.539 1.00 91.94 85 LYS A CA 1
ATOM 652 C C . LYS A 1 85 ? -9.717 7.746 -7.678 1.00 91.94 85 LYS A C 1
ATOM 654 O O . LYS A 1 85 ? -10.721 8.326 -8.092 1.00 91.94 85 LYS A O 1
ATOM 659 N N . VAL A 1 86 ? -9.193 7.923 -6.476 1.00 68.75 86 VAL A N 1
ATOM 660 C CA . VAL A 1 86 ? -9.682 8.906 -5.505 1.00 68.75 86 VAL A CA 1
ATOM 661 C C . VAL A 1 86 ? -8.706 10.066 -5.473 1.00 68.75 86 VAL A C 1
ATOM 663 O O . VAL A 1 86 ? -7.490 9.786 -5.573 1.00 68.75 86 VAL A O 1
#

Secondary structure (DSSP, 8-state):
-EEEESEEETTTTEEESS-TTT-PPPPPPPHHHHHHHHHHHHHHHHHHHTT-TTPPPHHHHS------EEEE----TT--------

pLDDT: mean 94.68, std 5.83, range [68.75, 98.31]

InterPro domains:
  IPR004574 Alkylated DNA repair protein AlkB [PTHR16557] (1-84)
  IPR027450 Alpha-ketoglutarate-dependent dioxygenase AlkB-like [PF13532] (4-85)
  IPR037151 Alpha-ketoglutarate-dependent dioxygenase AlkB-like superfamily [G3DSA:2.60.120.590] (1-85)